Protein AF-A0A3D0Q8I2-F1 (afdb_monomer_lite)

Radius of gyration: 21.03 Å; chains: 1; bounding box: 41×63×50 Å

Sequence (154 aa):
MNSETTTRRERLGLVLRTLLAVALLIVLFQFVDIDEVGAALSRANPGYLLGALALVFANIGLQMAKWRFFVRLVNPGNSNIEIAASLLFGISLGTITPGQLGEFGGRALRHRSLPAGAVIGLTLVDKLQMMCILGIGGATSLVVLYNPRPIFGI

Secondary structure (DSSP, 8-state):
--SHHHHHHHHHHHHHHHHHHHHHHHHHHHH--HHHHHHHHHHS-HHHHHHHHHHHHHHHHHHHHHHHHHHHHH-TT--HHHHHHHHHHHHHHHHHSGGGHHHHHHHHHH--SS-HHHHHHHHHHHHHHHHHHHHHHHHHHHHHHH----SS--

Foldseek 3Di:
DPPPPVVVVVVVVVVVVVVVVVVVVVVVVVVDDPVVVVVCVVPDDVVVVVVVVVVVVVVLVVVLVVQLVLVCVVPVPDDSVLSSQLQVQQVVLLVVDPPSPSNLVSSLVSRPPDHSVSSNVSVVVVVVVVVVCCVVVVVVVVVCVVVVPPPDPD

Structure (mmCIF, N/CA/C/O backbone):
data_AF-A0A3D0Q8I2-F1
#
_entry.id   AF-A0A3D0Q8I2-F1
#
loop_
_atom_site.group_PDB
_atom_site.id
_atom_site.type_symbol
_atom_site.label_atom_id
_atom_site.label_alt_id
_atom_site.label_comp_id
_atom_site.label_asym_id
_atom_site.label_entity_id
_atom_site.label_seq_id
_atom_site.pdbx_PDB_ins_code
_atom_site.Cartn_x
_atom_site.Cartn_y
_atom_site.Cartn_z
_atom_site.occupancy
_atom_site.B_iso_or_equiv
_atom_site.auth_seq_id
_atom_site.auth_comp_id
_atom_site.auth_asym_id
_atom_site.auth_atom_id
_atom_site.pdbx_PDB_model_num
ATOM 1 N N . MET A 1 1 ? 17.964 26.217 21.884 1.00 43.53 1 MET A N 1
ATOM 2 C CA . MET A 1 1 ? 18.886 26.328 20.735 1.00 43.53 1 MET A CA 1
ATOM 3 C C . MET A 1 1 ? 19.240 24.919 20.257 1.00 43.53 1 MET A C 1
ATOM 5 O O . MET A 1 1 ? 20.209 24.380 20.759 1.00 43.53 1 MET A O 1
ATOM 9 N N . ASN A 1 2 ? 18.380 24.269 19.445 1.00 49.94 2 ASN A N 1
ATOM 10 C CA . ASN A 1 2 ? 18.670 22.966 18.788 1.00 49.94 2 ASN A CA 1
ATOM 11 C C . ASN A 1 2 ? 17.601 22.459 17.776 1.00 49.94 2 ASN A C 1
ATOM 13 O O . ASN A 1 2 ? 17.642 21.300 17.379 1.00 49.94 2 ASN A O 1
ATOM 17 N N . SER A 1 3 ? 16.643 23.281 17.328 1.00 54.97 3 SER A N 1
ATOM 18 C CA . SER A 1 3 ? 15.593 22.848 16.381 1.00 54.97 3 SER A CA 1
ATOM 19 C C . SER A 1 3 ? 15.987 22.937 14.894 1.00 54.97 3 SER A C 1
ATOM 21 O O . SER A 1 3 ? 15.292 22.383 14.045 1.00 54.97 3 SER A O 1
ATOM 23 N N . GLU A 1 4 ? 17.092 23.606 14.547 1.00 56.88 4 GLU A N 1
ATOM 24 C CA . GLU A 1 4 ? 17.490 23.826 13.142 1.00 56.88 4 GLU A CA 1
ATOM 25 C C . GLU A 1 4 ? 18.356 22.702 12.543 1.00 56.88 4 GLU A C 1
ATOM 27 O O . GLU A 1 4 ? 18.399 22.524 11.326 1.00 56.88 4 GLU A O 1
ATOM 32 N N . THR A 1 5 ? 19.044 21.903 13.364 1.00 58.41 5 THR A N 1
ATOM 33 C CA . THR A 1 5 ? 19.990 20.885 12.867 1.00 58.41 5 THR A CA 1
ATOM 34 C C . THR A 1 5 ? 19.312 19.575 12.450 1.00 58.41 5 THR A C 1
ATOM 36 O O . THR A 1 5 ? 19.782 18.917 11.517 1.00 58.41 5 THR A O 1
ATOM 39 N N . THR A 1 6 ? 18.190 19.206 13.077 1.00 58.53 6 THR A N 1
ATOM 40 C CA . THR A 1 6 ? 17.418 17.989 12.756 1.00 58.53 6 THR A CA 1
ATOM 41 C C . THR A 1 6 ? 16.710 18.104 11.406 1.00 58.53 6 THR A C 1
ATOM 43 O O . THR A 1 6 ? 16.849 17.230 10.549 1.00 58.53 6 THR A O 1
ATOM 46 N N . THR A 1 7 ? 16.063 19.242 11.149 1.00 67.38 7 THR A N 1
ATOM 47 C CA . THR A 1 7 ? 15.321 19.509 9.906 1.00 67.38 7 THR A CA 1
ATOM 48 C C . THR A 1 7 ? 16.211 19.520 8.658 1.00 67.38 7 THR A C 1
ATOM 50 O O . THR A 1 7 ? 15.781 19.086 7.586 1.00 67.38 7 THR A O 1
ATOM 53 N N . ARG A 1 8 ? 17.475 19.958 8.766 1.00 71.44 8 ARG A N 1
ATOM 54 C CA . ARG A 1 8 ? 18.416 19.982 7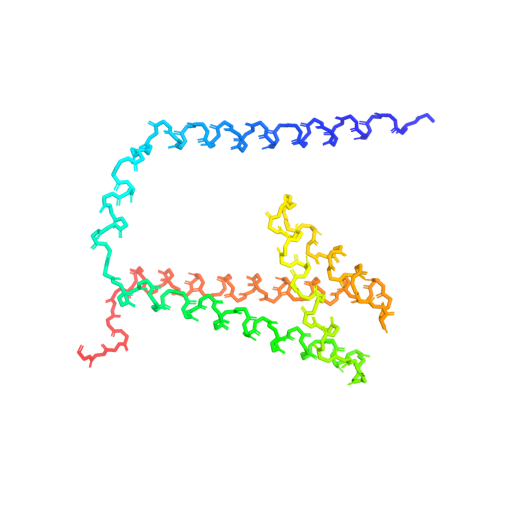.631 1.00 71.44 8 ARG A CA 1
ATOM 55 C C . ARG A 1 8 ? 18.85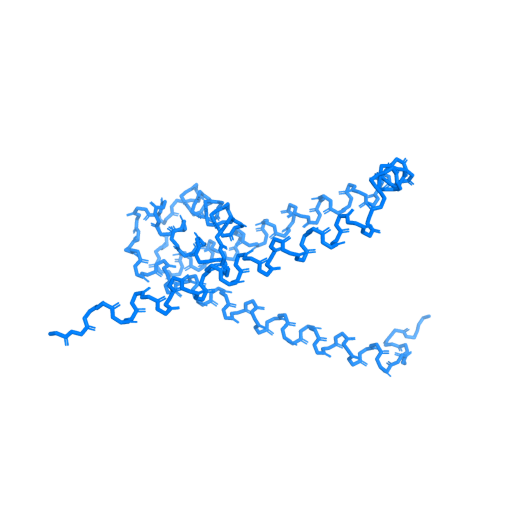9 18.582 7.199 1.00 71.44 8 ARG A C 1
ATOM 57 O O . ARG A 1 8 ? 18.937 18.321 6.000 1.00 71.44 8 ARG A O 1
ATOM 64 N N . ARG A 1 9 ? 19.121 17.675 8.150 1.00 74.88 9 ARG A N 1
ATOM 65 C CA . ARG A 1 9 ? 19.492 16.275 7.854 1.00 74.88 9 ARG A CA 1
ATOM 66 C C . ARG A 1 9 ? 18.335 15.500 7.226 1.00 74.88 9 ARG A C 1
ATOM 68 O O . ARG A 1 9 ? 18.555 14.765 6.266 1.00 74.88 9 ARG A O 1
ATOM 75 N N . GLU A 1 10 ? 17.117 15.702 7.718 1.00 72.62 10 GLU A N 1
ATOM 76 C CA . GLU A 1 10 ? 15.912 15.061 7.176 1.00 72.62 10 GLU A CA 1
ATOM 77 C C . GLU A 1 10 ? 15.607 15.528 5.747 1.00 72.62 10 GLU A C 1
ATOM 79 O O . GLU A 1 10 ? 15.364 14.701 4.865 1.00 72.62 10 GLU A O 1
ATOM 84 N N . ARG A 1 11 ? 15.715 16.839 5.477 1.00 75.25 11 ARG A N 1
ATOM 85 C CA . ARG A 1 11 ? 15.580 17.383 4.115 1.00 75.25 11 ARG A CA 1
ATOM 86 C C . ARG A 1 11 ? 16.662 16.858 3.177 1.00 75.25 11 ARG A C 1
ATOM 88 O O . ARG A 1 11 ? 16.347 16.509 2.045 1.00 75.25 11 ARG A O 1
ATOM 95 N N . LEU A 1 12 ? 17.911 16.761 3.639 1.00 84.00 12 LEU A N 1
ATOM 96 C CA . LEU A 1 12 ? 19.010 16.218 2.839 1.00 84.00 12 LEU A CA 1
ATOM 97 C C . LEU A 1 12 ? 18.764 14.748 2.471 1.00 84.00 12 LEU A C 1
ATOM 99 O O . LEU A 1 12 ? 18.944 14.368 1.318 1.00 84.00 12 LEU A O 1
ATOM 103 N N . GLY A 1 13 ? 18.304 13.936 3.428 1.00 81.06 13 GLY A N 1
ATOM 104 C CA . GLY A 1 13 ? 17.960 12.534 3.188 1.00 81.06 13 GLY A CA 1
ATOM 105 C C . GLY A 1 13 ? 16.801 12.366 2.204 1.00 81.06 13 GLY A C 1
ATOM 106 O O . GLY A 1 13 ? 16.853 11.488 1.344 1.00 81.06 13 GLY A O 1
ATOM 107 N N . LEU A 1 14 ? 15.780 13.224 2.285 1.00 79.44 14 LEU A N 1
ATOM 108 C CA . LEU A 1 14 ? 14.663 13.221 1.340 1.00 79.44 14 LEU A CA 1
ATOM 109 C C . LEU A 1 14 ? 15.110 13.636 -0.067 1.00 79.44 14 LEU A C 1
ATOM 111 O O . LEU A 1 14 ? 14.821 12.920 -1.020 1.00 79.44 14 LEU A O 1
ATOM 115 N N . VAL A 1 15 ? 15.866 14.732 -0.195 1.00 87.69 15 VAL A N 1
ATOM 116 C CA . VAL A 1 15 ? 16.411 15.191 -1.484 1.00 87.69 15 VAL A CA 1
ATOM 117 C C . VAL A 1 15 ? 17.299 14.119 -2.107 1.00 87.69 15 VAL A C 1
ATOM 119 O O . VAL A 1 15 ? 17.135 13.813 -3.282 1.00 87.69 15 VAL A O 1
ATOM 122 N N . LEU A 1 16 ? 18.183 13.494 -1.325 1.00 88.75 16 LEU A N 1
ATOM 123 C CA . LEU A 1 16 ? 19.059 12.433 -1.817 1.00 88.75 16 LEU A CA 1
ATOM 124 C C . LEU A 1 16 ? 18.269 11.212 -2.305 1.00 88.75 16 LEU A C 1
ATOM 126 O O . LEU A 1 16 ? 18.566 10.689 -3.374 1.00 88.75 16 LEU A O 1
ATOM 130 N N . ARG A 1 17 ? 17.247 10.769 -1.560 1.00 84.81 17 ARG A N 1
ATOM 131 C CA . ARG A 1 17 ? 16.375 9.655 -1.976 1.00 84.81 17 ARG A CA 1
ATOM 132 C C . ARG A 1 17 ? 15.598 9.983 -3.247 1.00 84.81 17 ARG A C 1
ATOM 134 O O . ARG A 1 17 ? 15.517 9.135 -4.129 1.00 84.81 17 ARG A O 1
ATOM 141 N N . THR A 1 18 ? 15.062 11.198 -3.353 1.00 85.56 18 THR A N 1
ATOM 142 C CA . THR A 1 18 ? 14.359 11.654 -4.558 1.00 85.56 18 THR A CA 1
ATOM 143 C C . THR A 1 18 ? 15.311 11.729 -5.747 1.00 85.56 18 THR A C 1
ATOM 145 O O . THR A 1 18 ? 14.981 11.219 -6.811 1.00 85.56 18 THR A O 1
ATOM 148 N N . LEU A 1 19 ? 16.513 12.286 -5.570 1.00 91.19 19 LEU A N 1
ATOM 149 C CA . LEU A 1 19 ? 17.539 12.326 -6.614 1.00 91.19 19 LEU A CA 1
ATOM 150 C C . LEU A 1 19 ? 17.952 10.922 -7.052 1.00 91.19 19 LEU A C 1
ATOM 152 O O . LEU A 1 19 ? 18.062 10.682 -8.247 1.00 91.19 19 LEU A O 1
ATOM 156 N N . LEU A 1 20 ? 18.126 9.991 -6.112 1.00 91.19 20 LEU A N 1
ATOM 157 C CA . LEU A 1 20 ? 18.442 8.600 -6.426 1.00 91.19 20 LEU A CA 1
ATOM 158 C C . LEU A 1 20 ? 17.312 7.929 -7.218 1.00 91.19 20 LEU A C 1
ATOM 160 O O . LEU A 1 20 ? 17.583 7.269 -8.214 1.00 91.19 20 LEU A O 1
ATOM 164 N N . ALA A 1 21 ? 16.053 8.118 -6.811 1.00 86.44 21 ALA A N 1
ATOM 165 C CA . ALA A 1 21 ? 14.895 7.583 -7.526 1.00 86.44 21 ALA A CA 1
ATOM 166 C C . ALA A 1 21 ? 14.784 8.159 -8.949 1.00 86.44 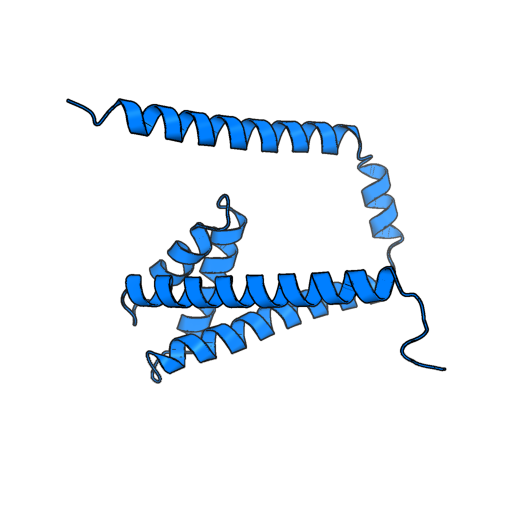21 ALA A C 1
ATOM 168 O O . ALA A 1 21 ? 14.559 7.413 -9.899 1.00 86.44 21 ALA A O 1
ATOM 169 N N . VAL A 1 22 ? 14.994 9.471 -9.107 1.00 91.88 22 VAL A N 1
ATOM 170 C CA . VAL A 1 22 ? 14.991 10.143 -10.415 1.00 91.88 22 VAL A CA 1
ATOM 171 C C . VAL A 1 22 ? 16.162 9.672 -11.276 1.00 91.88 22 VAL A C 1
ATOM 173 O O . VAL A 1 22 ? 15.960 9.360 -12.443 1.00 91.88 22 VAL A O 1
ATOM 176 N N . ALA A 1 23 ? 17.367 9.557 -10.714 1.00 93.12 23 ALA A N 1
ATOM 177 C CA . ALA A 1 23 ? 18.536 9.050 -11.427 1.00 93.12 23 ALA A CA 1
ATOM 178 C C . ALA A 1 23 ? 18.325 7.604 -11.901 1.00 93.12 23 ALA A C 1
ATOM 180 O O . ALA A 1 23 ? 18.609 7.298 -13.055 1.00 93.12 23 ALA A O 1
ATOM 181 N N . LEU A 1 24 ? 17.765 6.737 -11.049 1.00 91.56 24 LEU A N 1
ATOM 182 C CA . LEU A 1 24 ? 17.400 5.368 -11.422 1.00 91.56 24 LEU A CA 1
ATOM 183 C C . LEU A 1 24 ? 16.358 5.334 -12.542 1.00 91.56 24 LEU A C 1
ATOM 185 O O . LEU A 1 24 ? 16.506 4.539 -13.463 1.00 91.56 24 LEU A O 1
ATOM 189 N N . LEU A 1 25 ? 15.337 6.198 -12.498 1.00 89.50 25 LEU A N 1
ATOM 190 C CA . LEU A 1 25 ? 14.359 6.308 -13.583 1.00 89.50 25 LEU A CA 1
ATOM 191 C C . LEU A 1 25 ? 15.010 6.769 -14.890 1.00 89.50 25 LEU A C 1
ATOM 193 O O . LEU A 1 25 ? 14.728 6.187 -15.929 1.00 89.50 25 LEU A O 1
ATOM 197 N N . ILE A 1 26 ? 15.898 7.767 -14.851 1.00 92.62 26 ILE A N 1
ATOM 198 C CA . ILE A 1 26 ? 16.619 8.236 -16.045 1.00 92.62 26 ILE A CA 1
ATOM 199 C C . ILE A 1 26 ? 17.440 7.097 -16.651 1.00 92.62 26 ILE A C 1
ATOM 201 O O . ILE A 1 26 ? 17.350 6.864 -17.852 1.00 92.62 26 ILE A O 1
ATOM 205 N N . VAL A 1 27 ? 18.193 6.363 -15.827 1.00 93.69 27 VAL A N 1
ATOM 206 C CA . VAL A 1 27 ? 18.952 5.193 -16.286 1.00 93.69 27 VAL A CA 1
ATOM 207 C C . VAL A 1 27 ? 18.006 4.146 -16.874 1.00 93.69 27 VAL A C 1
ATOM 209 O O . VAL A 1 27 ? 18.242 3.681 -17.980 1.00 93.69 27 VAL A O 1
ATOM 212 N N . LEU A 1 28 ? 16.899 3.822 -16.201 1.00 90.56 28 LEU A N 1
ATOM 213 C CA . LEU A 1 28 ? 15.905 2.871 -16.707 1.00 90.56 28 LEU A CA 1
ATOM 214 C C . LEU A 1 28 ? 15.385 3.278 -18.096 1.00 90.56 28 LEU A C 1
ATOM 216 O O . LEU A 1 28 ? 15.374 2.454 -19.002 1.00 90.56 28 LEU A O 1
ATOM 220 N N . PHE A 1 29 ? 15.007 4.544 -18.284 1.00 88.56 29 PHE A N 1
ATOM 221 C CA . PHE A 1 29 ? 14.516 5.044 -19.571 1.00 88.56 29 PHE A CA 1
ATOM 222 C C . PHE A 1 29 ? 15.584 5.059 -20.669 1.00 88.56 29 PHE A C 1
ATOM 224 O O . PHE A 1 29 ? 15.232 4.992 -21.839 1.00 88.56 29 PHE A O 1
ATOM 231 N N . GLN A 1 30 ? 16.871 5.121 -20.322 1.00 90.00 30 GLN A N 1
ATOM 232 C CA . GLN A 1 30 ? 17.956 4.977 -21.298 1.00 90.00 30 GLN A CA 1
ATOM 233 C C . GLN A 1 30 ? 18.170 3.525 -21.743 1.00 90.00 30 GLN A C 1
ATOM 235 O O . GLN A 1 30 ? 18.707 3.302 -22.822 1.00 90.00 30 GLN A O 1
ATOM 240 N N . PHE A 1 31 ? 17.772 2.550 -20.922 1.00 88.31 31 PHE A N 1
ATOM 241 C CA . PHE A 1 31 ? 17.887 1.120 -21.227 1.00 88.31 31 PHE A CA 1
ATOM 242 C C . PHE A 1 31 ? 16.623 0.519 -21.854 1.00 88.31 31 PHE A C 1
ATOM 244 O O . PHE A 1 31 ? 16.682 -0.591 -22.373 1.00 88.31 31 PHE A O 1
ATOM 251 N N . VAL A 1 32 ? 15.482 1.206 -21.771 1.00 87.06 32 VAL A N 1
ATOM 252 C CA . VAL A 1 32 ? 14.190 0.705 -22.250 1.00 87.06 32 VAL A CA 1
ATOM 253 C C . VAL A 1 32 ? 13.840 1.352 -23.586 1.00 87.06 32 VAL A C 1
ATOM 255 O O . VAL A 1 32 ? 13.535 2.542 -23.638 1.00 87.06 32 VAL A O 1
ATOM 258 N N . ASP A 1 33 ? 13.790 0.546 -24.646 1.00 87.69 33 ASP A N 1
ATOM 259 C CA . ASP A 1 33 ? 13.223 0.959 -25.928 1.00 87.69 33 ASP A CA 1
ATOM 260 C C . ASP A 1 33 ? 11.691 1.005 -25.838 1.00 87.69 33 ASP A C 1
ATOM 262 O O . ASP A 1 33 ? 11.006 -0.015 -25.726 1.00 87.69 33 ASP A O 1
ATOM 266 N N . ILE A 1 34 ? 11.128 2.215 -25.884 1.00 85.56 34 ILE A N 1
ATOM 267 C CA . ILE A 1 34 ? 9.675 2.436 -25.781 1.00 85.56 34 ILE A CA 1
ATOM 268 C C . ILE A 1 34 ? 8.919 1.732 -26.917 1.00 85.56 34 ILE A C 1
ATOM 270 O O . ILE A 1 34 ? 7.827 1.200 -26.694 1.00 85.56 34 ILE A O 1
ATOM 274 N N . ASP A 1 35 ? 9.513 1.671 -28.109 1.00 88.81 35 ASP A N 1
ATOM 275 C CA . ASP A 1 35 ? 8.952 0.950 -29.252 1.00 88.81 35 ASP A CA 1
ATOM 276 C C . ASP A 1 35 ? 8.867 -0.559 -28.992 1.00 88.81 35 ASP A C 1
ATOM 278 O O . ASP A 1 35 ? 7.871 -1.199 -29.340 1.00 88.81 35 ASP A O 1
ATOM 282 N N . GLU A 1 36 ? 9.863 -1.129 -28.310 1.00 88.19 36 GLU A N 1
ATOM 283 C CA . GLU A 1 36 ? 9.859 -2.540 -27.929 1.00 88.19 36 GLU A CA 1
ATOM 284 C C . GLU A 1 36 ? 8.775 -2.830 -26.884 1.00 88.19 36 GLU A C 1
ATOM 286 O O . GLU A 1 36 ? 8.070 -3.835 -26.991 1.00 88.19 36 GLU A O 1
ATOM 291 N N . VAL A 1 37 ? 8.548 -1.918 -25.932 1.00 87.00 37 VAL A N 1
ATOM 292 C CA . VAL A 1 37 ? 7.450 -2.034 -24.954 1.00 87.00 37 VAL A CA 1
ATOM 293 C C . VAL A 1 37 ? 6.084 -2.010 -25.650 1.00 87.00 37 VAL A C 1
ATOM 295 O O . VAL A 1 37 ? 5.216 -2.835 -25.344 1.00 87.00 37 VAL A O 1
ATOM 298 N N . GLY A 1 38 ? 5.884 -1.107 -26.616 1.00 89.56 38 GLY A N 1
ATOM 299 C CA . GLY A 1 38 ? 4.652 -1.047 -27.411 1.00 89.56 38 GLY A CA 1
ATOM 300 C C . GLY A 1 38 ? 4.440 -2.302 -28.266 1.00 89.56 38 GLY A C 1
ATOM 301 O O . GLY A 1 38 ? 3.339 -2.868 -28.310 1.00 89.56 38 GLY A O 1
ATOM 302 N N . ALA A 1 39 ? 5.506 -2.799 -28.897 1.00 90.50 39 ALA A N 1
ATOM 303 C CA . ALA A 1 39 ? 5.485 -4.045 -29.658 1.00 90.50 39 ALA A CA 1
ATOM 304 C C . ALA A 1 39 ? 5.196 -5.263 -28.761 1.00 90.50 39 ALA A C 1
ATOM 306 O O . ALA A 1 39 ? 4.412 -6.135 -29.137 1.00 90.50 39 ALA A O 1
ATOM 307 N N . ALA A 1 40 ? 5.762 -5.315 -27.556 1.00 89.44 40 ALA A N 1
ATOM 308 C CA . ALA A 1 40 ? 5.491 -6.370 -26.587 1.00 89.44 40 ALA A CA 1
ATOM 309 C C . ALA A 1 40 ? 4.028 -6.351 -26.120 1.00 89.44 40 ALA A C 1
ATOM 311 O O . ALA A 1 40 ? 3.403 -7.408 -26.037 1.00 89.44 40 ALA A O 1
ATOM 312 N N . LEU A 1 41 ? 3.453 -5.166 -25.884 1.00 87.94 41 LEU A N 1
ATOM 313 C CA . LEU A 1 41 ? 2.054 -5.037 -25.472 1.00 87.94 41 LEU A CA 1
ATOM 314 C C . LEU A 1 41 ? 1.082 -5.446 -26.588 1.00 87.94 41 LEU A C 1
ATOM 316 O O . LEU A 1 41 ? 0.090 -6.116 -26.318 1.00 87.94 41 LEU A O 1
ATOM 320 N N . SER A 1 42 ? 1.383 -5.099 -27.842 1.00 90.12 42 SER A N 1
ATOM 321 C CA . SER A 1 42 ? 0.563 -5.505 -28.997 1.00 90.12 42 SER A CA 1
ATOM 322 C C . SER A 1 42 ? 0.653 -7.002 -29.316 1.00 90.12 42 SER A C 1
ATOM 324 O O . SER A 1 42 ? -0.302 -7.575 -29.838 1.00 90.12 42 SER A O 1
ATOM 326 N N . ARG A 1 43 ? 1.770 -7.655 -28.971 1.00 93.25 43 ARG A N 1
ATOM 327 C CA . ARG A 1 43 ? 1.949 -9.114 -29.088 1.00 93.25 43 ARG A CA 1
ATOM 328 C C . ARG A 1 43 ? 1.474 -9.883 -27.854 1.00 93.25 43 ARG A C 1
ATOM 330 O O . ARG A 1 43 ? 1.435 -11.114 -27.888 1.00 93.25 43 ARG A O 1
ATOM 337 N N . ALA A 1 44 ? 1.143 -9.191 -26.765 1.00 90.88 44 ALA A N 1
ATOM 338 C CA . ALA A 1 44 ? 0.715 -9.828 -25.532 1.00 90.88 44 ALA A CA 1
ATOM 339 C C . ALA A 1 44 ? -0.604 -10.577 -25.747 1.00 90.88 44 ALA A C 1
ATOM 341 O O . ALA A 1 44 ? -1.541 -10.084 -26.375 1.00 90.88 44 ALA A O 1
ATOM 342 N N . ASN A 1 45 ? -0.698 -11.781 -25.186 1.00 93.81 45 ASN A N 1
ATOM 343 C CA . ASN A 1 45 ? -1.934 -12.543 -25.249 1.00 93.81 45 ASN A CA 1
ATOM 344 C C . ASN A 1 45 ? -3.009 -11.849 -24.384 1.00 93.81 45 ASN A C 1
ATOM 346 O O . ASN A 1 45 ? -2.800 -11.677 -23.175 1.00 93.81 45 ASN A O 1
ATOM 350 N N . PRO A 1 46 ? -4.177 -11.499 -24.952 1.00 92.69 46 PRO A N 1
ATOM 351 C CA . PRO A 1 46 ? -5.223 -10.785 -24.224 1.00 92.69 46 PRO A CA 1
ATOM 352 C C . PRO A 1 46 ? -5.788 -11.592 -23.048 1.00 92.69 46 PRO A C 1
ATOM 354 O O . PRO A 1 46 ? -6.219 -11.003 -22.060 1.00 92.69 46 PRO A O 1
ATOM 357 N N . GLY A 1 47 ? -5.741 -12.926 -23.103 1.00 95.50 47 GLY A N 1
ATOM 358 C CA . GLY A 1 47 ? -6.157 -13.802 -22.008 1.00 95.50 47 GLY A CA 1
ATOM 359 C C . GLY A 1 47 ? -5.279 -13.653 -20.766 1.00 95.50 47 GLY A C 1
ATOM 360 O O . GLY A 1 47 ? -5.804 -13.530 -19.660 1.00 95.50 47 GLY A O 1
ATOM 361 N N . TYR A 1 48 ? -3.953 -13.580 -20.930 1.00 94.00 48 TYR A N 1
ATOM 362 C CA . TYR A 1 48 ? -3.052 -13.318 -19.801 1.00 94.00 48 TYR A CA 1
ATOM 363 C C . TYR A 1 48 ? -3.222 -11.899 -19.254 1.00 94.00 48 TYR A C 1
ATOM 365 O O . TYR A 1 48 ? -3.182 -11.714 -18.039 1.00 94.00 48 TYR A O 1
ATOM 373 N N . LEU A 1 49 ? -3.470 -10.912 -20.119 1.00 93.31 49 LEU A N 1
ATOM 374 C CA . LEU A 1 49 ? -3.707 -9.532 -19.693 1.00 93.31 49 LEU A CA 1
ATOM 375 C C . LEU A 1 49 ? -5.007 -9.405 -18.882 1.00 93.31 49 LEU A C 1
ATOM 377 O O . LEU A 1 49 ? -5.022 -8.785 -17.819 1.00 93.31 49 LEU A O 1
ATOM 381 N N . LEU A 1 50 ? -6.081 -10.048 -19.346 1.00 95.44 50 LEU A N 1
ATOM 382 C CA . LEU A 1 50 ? -7.357 -10.101 -18.637 1.00 95.44 50 LEU A CA 1
ATOM 383 C C . LEU A 1 50 ? -7.231 -10.869 -17.315 1.00 95.44 50 LEU A C 1
ATOM 385 O O . LEU A 1 50 ? -7.766 -10.428 -16.300 1.00 95.44 50 LEU A O 1
ATOM 389 N N . GLY A 1 51 ? -6.479 -11.973 -17.307 1.00 96.56 51 GLY A N 1
ATOM 390 C CA . GLY A 1 51 ? -6.153 -12.718 -16.093 1.00 96.56 51 GLY A CA 1
ATOM 391 C C . GLY A 1 51 ? -5.405 -11.855 -15.076 1.00 96.56 51 GLY A C 1
ATOM 392 O O . GLY A 1 51 ? -5.825 -11.761 -13.926 1.00 96.56 51 GLY A O 1
ATOM 393 N N . ALA A 1 52 ? -4.354 -11.151 -15.501 1.00 94.25 52 ALA A N 1
ATOM 394 C CA . ALA A 1 52 ? -3.611 -10.230 -14.643 1.00 94.25 52 ALA A CA 1
ATOM 395 C C . ALA A 1 52 ? -4.513 -9.120 -14.081 1.00 94.25 52 ALA A C 1
ATOM 397 O O . ALA A 1 52 ? -4.481 -8.845 -12.881 1.00 94.25 52 ALA A O 1
ATOM 398 N N . LEU A 1 53 ? -5.371 -8.530 -14.918 1.00 95.19 53 LEU A N 1
ATOM 399 C CA . LEU A 1 53 ? -6.328 -7.512 -14.489 1.00 95.19 53 LEU A CA 1
ATOM 400 C C . LEU A 1 53 ? -7.327 -8.068 -13.460 1.00 95.19 53 LEU A C 1
ATOM 402 O O . LEU A 1 53 ? -7.576 -7.435 -12.432 1.00 95.19 53 LEU A O 1
ATOM 406 N N . ALA A 1 54 ? -7.853 -9.272 -13.688 1.00 96.50 54 ALA A N 1
ATOM 407 C CA . ALA A 1 54 ? -8.725 -9.953 -12.736 1.00 96.50 54 ALA A CA 1
ATOM 408 C C . ALA A 1 54 ? -8.009 -10.219 -11.402 1.00 96.50 54 ALA A C 1
ATOM 410 O O . ALA A 1 54 ? -8.595 -9.991 -10.342 1.00 96.50 54 ALA A O 1
ATOM 411 N N . LEU A 1 55 ? -6.733 -10.620 -11.433 1.00 95.69 55 LEU A N 1
ATOM 412 C CA . LEU A 1 55 ? -5.919 -10.782 -10.226 1.00 95.69 55 LEU A CA 1
ATOM 413 C C . LEU A 1 55 ? -5.725 -9.462 -9.468 1.00 95.69 55 LEU A C 1
ATOM 415 O O . LEU A 1 55 ? -5.751 -9.473 -8.238 1.00 95.69 55 LEU A O 1
ATOM 419 N N . VAL A 1 56 ? -5.575 -8.326 -10.157 1.00 94.94 56 VAL A N 1
ATOM 420 C CA . VAL A 1 56 ? -5.496 -7.007 -9.502 1.00 94.94 56 VAL A CA 1
ATOM 421 C C . VAL A 1 56 ? -6.785 -6.713 -8.735 1.00 94.94 56 VAL A C 1
ATOM 423 O O . VAL A 1 56 ? -6.730 -6.367 -7.552 1.00 94.94 56 VAL A O 1
ATOM 426 N N . PHE A 1 57 ? -7.948 -6.908 -9.360 1.00 95.19 57 PHE A N 1
ATOM 427 C CA . PHE A 1 57 ? -9.233 -6.714 -8.683 1.00 95.19 57 PHE A CA 1
ATOM 428 C C . PHE A 1 57 ? -9.448 -7.707 -7.539 1.00 95.19 57 PHE A C 1
ATOM 430 O O . PHE A 1 57 ? -9.908 -7.309 -6.468 1.00 95.19 57 PHE A O 1
ATOM 437 N N . ALA A 1 58 ? -9.067 -8.973 -7.720 1.00 96.62 58 ALA A N 1
ATOM 438 C CA . ALA A 1 58 ? -9.127 -9.983 -6.668 1.00 96.62 58 ALA A CA 1
ATOM 439 C C . ALA A 1 58 ? -8.234 -9.607 -5.474 1.00 96.62 58 ALA A C 1
ATOM 441 O O . ALA A 1 58 ? -8.664 -9.704 -4.324 1.00 96.62 58 ALA A O 1
ATOM 442 N N . ASN A 1 59 ? -7.025 -9.105 -5.734 1.00 94.69 59 ASN A N 1
ATOM 443 C CA . ASN A 1 59 ? -6.102 -8.635 -4.706 1.00 94.69 59 ASN A CA 1
ATOM 444 C C . ASN A 1 59 ? -6.681 -7.446 -3.921 1.00 94.69 59 ASN A C 1
ATOM 446 O O . ASN A 1 59 ? -6.680 -7.460 -2.689 1.00 94.69 59 ASN A O 1
ATOM 450 N N . ILE A 1 60 ? -7.234 -6.443 -4.611 1.00 94.81 60 ILE A N 1
ATOM 451 C CA . ILE A 1 60 ? -7.896 -5.303 -3.955 1.00 94.81 60 ILE A CA 1
ATOM 452 C C . ILE A 1 60 ? -9.112 -5.781 -3.148 1.00 94.81 60 ILE A C 1
ATOM 454 O O . ILE A 1 60 ? -9.301 -5.356 -2.009 1.00 94.81 60 ILE A O 1
ATOM 458 N N . GLY A 1 61 ? -9.903 -6.711 -3.688 1.00 95.56 61 GLY A N 1
ATOM 459 C CA . GLY A 1 61 ? -11.039 -7.317 -2.993 1.00 95.56 61 GLY A CA 1
ATOM 460 C C . GLY A 1 61 ? -10.635 -8.055 -1.713 1.00 95.56 61 GLY A C 1
ATOM 461 O O . GLY A 1 61 ? -11.287 -7.908 -0.678 1.00 95.56 61 GLY A O 1
ATOM 462 N N . LEU A 1 62 ? -9.520 -8.788 -1.737 1.00 94.69 62 LEU A N 1
ATOM 463 C CA . LEU A 1 62 ? -8.994 -9.481 -0.561 1.00 94.69 62 LEU A CA 1
ATOM 464 C C . LEU A 1 62 ? -8.479 -8.495 0.495 1.00 94.69 62 LEU A C 1
ATOM 466 O O . LEU A 1 62 ? -8.777 -8.646 1.684 1.00 94.69 62 LEU A O 1
ATOM 470 N N . GLN A 1 63 ? -7.767 -7.447 0.069 1.00 94.25 63 GLN A N 1
ATOM 471 C CA . GLN A 1 63 ? -7.369 -6.348 0.953 1.00 94.25 63 GLN A CA 1
ATOM 472 C C . GLN A 1 63 ? -8.592 -5.673 1.577 1.00 94.25 63 GLN A C 1
ATOM 474 O O . GLN A 1 63 ? -8.580 -5.358 2.768 1.00 94.25 63 GLN A O 1
ATOM 479 N N . MET A 1 64 ? -9.677 -5.533 0.813 1.00 95.62 64 MET A N 1
ATOM 480 C CA . MET A 1 64 ? -10.931 -4.976 1.296 1.00 95.62 64 MET A CA 1
ATOM 481 C C . MET A 1 64 ? -11.597 -5.835 2.365 1.00 95.62 64 MET A C 1
ATOM 483 O O . MET A 1 64 ? -11.982 -5.324 3.420 1.00 95.62 64 MET A O 1
ATOM 487 N N . ALA A 1 65 ? -11.710 -7.137 2.116 1.00 95.38 65 ALA A N 1
ATOM 488 C CA . ALA A 1 65 ? -12.277 -8.083 3.070 1.00 95.38 65 ALA A CA 1
ATOM 489 C C . ALA A 1 65 ? -11.477 -8.099 4.381 1.00 95.38 65 ALA A C 1
ATOM 491 O O . ALA A 1 65 ? -12.056 -7.998 5.466 1.00 95.38 65 ALA A O 1
ATOM 492 N N . LYS A 1 66 ? -10.145 -8.139 4.278 1.00 94.94 66 LYS A N 1
ATOM 493 C CA . LYS A 1 66 ? -9.238 -8.104 5.428 1.00 94.94 66 LYS A CA 1
ATOM 494 C C . LYS A 1 66 ? -9.354 -6.797 6.213 1.00 94.94 66 LYS A C 1
ATOM 496 O O . LYS A 1 66 ? -9.521 -6.819 7.430 1.00 94.94 66 LYS A O 1
ATOM 501 N N . TRP A 1 67 ? -9.314 -5.656 5.529 1.00 95.19 67 TRP A N 1
ATOM 502 C CA . TRP A 1 67 ? -9.425 -4.357 6.188 1.00 95.19 67 TRP A CA 1
ATOM 503 C C . TRP A 1 67 ? -10.773 -4.190 6.892 1.00 95.19 67 TRP A C 1
ATOM 505 O O . TRP A 1 67 ? -10.835 -3.740 8.035 1.00 95.19 67 TRP A O 1
ATOM 515 N N . ARG A 1 68 ? -11.857 -4.645 6.256 1.00 94.88 68 ARG A N 1
ATOM 516 C CA . ARG A 1 68 ? -13.188 -4.689 6.867 1.00 94.88 68 ARG A CA 1
ATOM 517 C C . ARG A 1 68 ? -13.220 -5.546 8.128 1.00 94.88 68 ARG A C 1
ATOM 519 O O . ARG A 1 68 ? -13.853 -5.135 9.097 1.00 94.88 68 ARG A O 1
ATOM 526 N N . PHE A 1 69 ? -12.569 -6.708 8.120 1.00 94.44 69 PHE A N 1
ATOM 527 C CA . PHE A 1 69 ? -12.460 -7.563 9.302 1.00 94.44 69 PHE A CA 1
ATOM 528 C C . PHE A 1 69 ? -11.776 -6.825 10.457 1.00 94.44 69 PHE A C 1
ATOM 530 O O . PHE A 1 69 ? -12.341 -6.743 11.547 1.00 94.44 69 PHE A O 1
ATOM 537 N N . PHE A 1 70 ? -10.627 -6.198 10.202 1.00 93.75 70 PHE A N 1
ATOM 538 C CA . PHE A 1 70 ? -9.917 -5.439 11.227 1.00 93.75 70 PHE A CA 1
ATOM 539 C C . PHE A 1 70 ? -10.730 -4.265 11.771 1.00 93.75 70 PHE A C 1
ATOM 541 O O . PHE A 1 70 ? -10.821 -4.095 12.986 1.00 93.75 70 PHE A O 1
ATOM 548 N N . VAL A 1 71 ? -11.340 -3.457 10.899 1.00 93.06 71 VAL A N 1
ATOM 549 C CA . VAL A 1 71 ? -12.112 -2.287 11.346 1.00 93.06 71 VAL A CA 1
ATOM 550 C C . VAL A 1 71 ? -13.305 -2.725 12.188 1.00 93.06 71 VAL A C 1
ATOM 552 O O . VAL A 1 71 ? -13.569 -2.131 13.231 1.00 93.06 71 VAL A O 1
ATOM 555 N N . ARG A 1 72 ? -13.998 -3.793 11.780 1.00 93.31 72 ARG A N 1
ATOM 556 C CA . ARG A 1 72 ? -15.153 -4.321 12.517 1.00 93.31 72 ARG A CA 1
ATOM 557 C C . ARG A 1 72 ? -14.789 -4.967 13.846 1.00 93.31 72 ARG A C 1
ATOM 559 O O . ARG A 1 72 ? -15.641 -4.999 14.724 1.00 93.31 72 ARG A O 1
ATOM 566 N N . LEU A 1 73 ? -13.555 -5.442 14.009 1.00 92.69 73 LEU A N 1
ATOM 567 C CA . LEU A 1 73 ? -13.070 -5.947 15.293 1.00 92.69 73 LEU A CA 1
ATOM 568 C C . LEU A 1 73 ? -13.011 -4.834 16.352 1.00 92.69 73 LEU A C 1
ATOM 570 O O . LEU A 1 73 ? -13.270 -5.087 17.522 1.00 92.69 73 LEU A O 1
ATOM 574 N N . VAL A 1 74 ? -12.706 -3.602 15.931 1.00 91.44 74 VAL A N 1
ATOM 575 C CA . VAL A 1 74 ? -12.628 -2.429 16.817 1.00 91.44 74 VAL A CA 1
ATOM 576 C C . VAL A 1 74 ? -13.960 -1.674 16.884 1.00 91.44 74 VAL A C 1
ATOM 578 O O . VAL A 1 74 ? -14.334 -1.172 17.939 1.00 91.44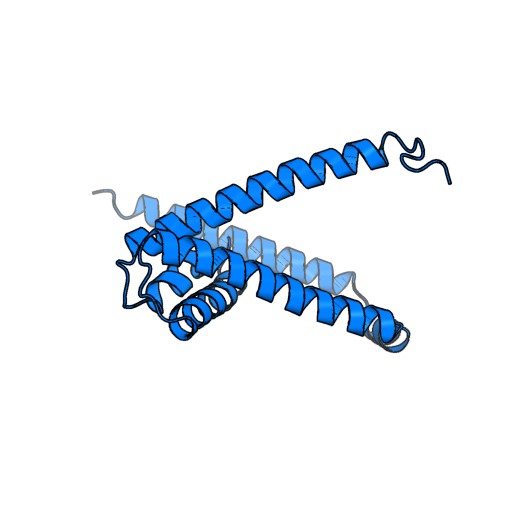 74 VAL A O 1
ATOM 581 N N . ASN A 1 75 ? -14.691 -1.586 15.771 1.00 90.25 75 ASN A N 1
ATOM 582 C CA . ASN A 1 75 ? -16.001 -0.940 15.696 1.00 90.25 75 ASN A CA 1
ATOM 583 C C . ASN A 1 75 ? -16.943 -1.719 14.753 1.00 90.25 75 ASN A C 1
ATOM 585 O O . ASN A 1 75 ? -16.946 -1.484 13.538 1.00 90.25 75 ASN A O 1
ATOM 589 N N . PRO A 1 76 ? -17.772 -2.629 15.298 1.00 87.75 76 PRO A N 1
ATOM 590 C CA . PRO A 1 76 ? -18.668 -3.480 14.512 1.00 87.75 76 PRO A CA 1
ATOM 591 C C . PRO A 1 76 ? -19.711 -2.724 13.676 1.00 87.75 76 PRO A C 1
ATOM 593 O O . PRO A 1 76 ? -20.146 -3.236 12.643 1.00 87.75 76 PRO A O 1
ATOM 596 N N . GLY A 1 77 ? -20.107 -1.517 14.101 1.00 87.25 77 GLY A N 1
ATOM 597 C CA . GLY A 1 77 ? -21.163 -0.714 13.470 1.00 87.25 77 GLY A CA 1
ATOM 598 C C . GLY A 1 77 ? -20.719 0.087 12.243 1.00 87.25 77 GLY A C 1
ATOM 599 O O . GLY A 1 77 ? -21.508 0.844 11.683 1.00 87.25 77 GLY A O 1
ATOM 600 N N . ASN A 1 78 ? -19.460 -0.042 11.828 1.00 88.56 78 ASN A N 1
ATOM 601 C CA . ASN A 1 78 ? -18.880 0.803 10.793 1.00 88.56 78 ASN A CA 1
ATOM 602 C C . ASN A 1 78 ? -19.415 0.472 9.382 1.00 88.56 78 ASN A C 1
ATOM 604 O O . ASN A 1 78 ? -19.593 -0.697 9.011 1.00 88.56 78 ASN A O 1
ATOM 608 N N . SER A 1 79 ? -19.661 1.509 8.578 1.00 91.94 79 SER A N 1
ATOM 609 C CA . SER A 1 79 ? -20.258 1.375 7.247 1.00 91.94 79 SER A CA 1
ATOM 610 C C . SER A 1 79 ? -19.274 0.780 6.241 1.00 91.94 79 SER A C 1
ATOM 612 O O . SER A 1 79 ? -18.137 1.227 6.118 1.00 91.94 79 SER A O 1
ATOM 614 N N . ASN A 1 80 ? -19.728 -0.180 5.429 1.00 91.19 80 ASN A N 1
ATOM 615 C CA . ASN A 1 80 ? -18.891 -0.792 4.389 1.00 91.19 80 ASN A CA 1
ATOM 616 C C . ASN A 1 80 ? -18.351 0.236 3.384 1.00 91.19 80 ASN A C 1
ATOM 618 O O . ASN A 1 80 ? -17.229 0.085 2.908 1.00 91.19 80 ASN A O 1
ATOM 622 N N . ILE A 1 81 ? -19.131 1.280 3.086 1.00 92.19 81 ILE A N 1
ATOM 623 C CA . ILE A 1 81 ? -18.724 2.356 2.174 1.00 92.19 81 ILE A CA 1
ATOM 624 C C . ILE A 1 81 ? -17.578 3.157 2.789 1.00 92.19 81 ILE A C 1
ATOM 626 O O . ILE A 1 81 ? -16.628 3.507 2.097 1.00 92.19 81 ILE A O 1
ATOM 630 N N . GLU A 1 82 ? -17.639 3.427 4.093 1.00 91.56 82 GLU A N 1
ATOM 631 C CA . GLU A 1 82 ? -16.601 4.184 4.785 1.00 91.56 82 GLU A CA 1
ATOM 632 C C . GLU A 1 82 ? -15.299 3.387 4.884 1.00 91.56 82 GLU A C 1
ATOM 634 O O . GLU A 1 82 ? -14.230 3.928 4.609 1.00 91.56 82 GLU A O 1
ATOM 639 N N . ILE A 1 83 ? -15.394 2.092 5.196 1.00 93.00 83 ILE A N 1
ATOM 640 C CA . ILE A 1 83 ? -14.252 1.170 5.203 1.00 93.00 83 ILE A CA 1
ATOM 641 C C . ILE A 1 83 ? -13.609 1.120 3.805 1.00 93.00 83 ILE A C 1
ATOM 643 O O . ILE A 1 83 ? -12.387 1.230 3.687 1.00 93.00 83 ILE A O 1
ATOM 647 N N . ALA A 1 84 ? -14.416 0.998 2.745 1.00 93.81 84 ALA A N 1
ATOM 648 C CA . ALA A 1 84 ? -13.923 0.957 1.369 1.00 93.81 84 ALA A CA 1
ATOM 649 C C . ALA A 1 84 ? -13.285 2.268 0.920 1.00 93.81 84 ALA A C 1
ATOM 651 O O . ALA A 1 84 ? -12.182 2.265 0.374 1.00 93.81 84 ALA A O 1
ATOM 652 N N . ALA A 1 85 ? -13.933 3.394 1.210 1.00 93.12 85 ALA A N 1
ATOM 653 C CA . ALA A 1 85 ? -13.385 4.707 0.917 1.00 93.12 85 ALA A CA 1
ATOM 654 C C . ALA A 1 85 ? -12.054 4.933 1.649 1.00 93.12 85 ALA A C 1
ATOM 656 O O . ALA A 1 85 ? -11.133 5.484 1.049 1.00 93.12 85 ALA A O 1
ATOM 657 N N . SER A 1 86 ? -11.930 4.487 2.906 1.00 93.75 86 SER A N 1
ATOM 658 C CA . SER A 1 86 ? -10.680 4.603 3.667 1.00 93.75 86 SER A CA 1
ATOM 659 C C . SER A 1 86 ? -9.557 3.770 3.055 1.00 93.75 86 SER A C 1
ATOM 661 O O . SER A 1 86 ? -8.459 4.295 2.867 1.00 93.75 86 SER A O 1
ATOM 663 N N . LEU A 1 87 ? -9.834 2.523 2.657 1.00 93.75 87 LEU A N 1
ATOM 664 C CA . LEU A 1 87 ? -8.842 1.676 1.995 1.00 93.75 87 LEU A CA 1
ATOM 665 C C . LEU A 1 87 ? -8.368 2.295 0.678 1.00 93.75 87 LEU A C 1
ATOM 667 O O . LEU A 1 87 ? -7.165 2.424 0.469 1.00 93.75 87 LEU A O 1
ATOM 671 N N . LEU A 1 88 ? -9.299 2.692 -0.194 1.00 94.12 88 LEU A N 1
ATOM 672 C CA . LEU A 1 88 ? -8.969 3.222 -1.518 1.00 94.12 88 LEU A CA 1
ATOM 673 C C . LEU A 1 88 ? -8.191 4.539 -1.425 1.00 94.12 88 LEU A C 1
ATOM 675 O O . LEU A 1 88 ? -7.197 4.703 -2.126 1.00 94.12 88 LEU A O 1
ATOM 679 N N . PHE A 1 89 ? -8.569 5.446 -0.516 1.00 92.88 89 PHE A N 1
ATOM 680 C CA . PHE A 1 89 ? -7.771 6.649 -0.248 1.00 92.88 89 PHE A CA 1
ATOM 681 C C . PHE A 1 89 ? -6.376 6.310 0.278 1.00 92.88 89 PHE A C 1
ATOM 683 O O . PHE A 1 89 ? -5.398 6.944 -0.121 1.00 92.88 89 PHE A O 1
ATOM 690 N N . GLY A 1 90 ? -6.286 5.301 1.146 1.00 92.25 90 GLY A N 1
ATOM 691 C CA . GLY A 1 90 ? -5.022 4.760 1.626 1.00 92.25 90 GLY A CA 1
ATOM 692 C C . GLY A 1 90 ? -4.124 4.271 0.495 1.00 92.25 90 GLY A C 1
ATOM 693 O O . GLY A 1 90 ? -2.971 4.678 0.428 1.00 92.25 90 GLY A O 1
ATOM 694 N N . ILE A 1 91 ? -4.647 3.449 -0.416 1.00 92.81 91 ILE A N 1
ATOM 695 C CA . ILE A 1 91 ? -3.895 2.929 -1.569 1.00 92.81 91 ILE A CA 1
ATOM 696 C C . ILE A 1 91 ? -3.440 4.080 -2.475 1.00 92.81 91 ILE A C 1
ATOM 698 O O . ILE A 1 91 ? -2.269 4.139 -2.852 1.00 92.81 91 ILE A O 1
ATOM 702 N N . SER A 1 92 ? -4.325 5.032 -2.781 1.00 92.38 92 SER A N 1
ATOM 703 C CA . SER A 1 92 ? -3.998 6.169 -3.648 1.00 92.38 92 SER A CA 1
ATOM 704 C C . SER A 1 92 ? -2.878 7.033 -3.066 1.00 92.38 92 SER A C 1
ATOM 706 O O . SER A 1 92 ? -1.877 7.288 -3.735 1.00 92.38 92 SER A O 1
ATOM 708 N N . LEU A 1 93 ? -2.994 7.446 -1.799 1.00 91.38 93 LEU A N 1
ATOM 709 C CA . LEU A 1 93 ? -1.953 8.248 -1.151 1.00 91.38 93 LEU A CA 1
ATOM 710 C C . LEU A 1 93 ? -0.693 7.430 -0.849 1.00 91.38 93 LEU A C 1
ATOM 712 O O . LEU A 1 93 ? 0.415 7.955 -0.944 1.00 91.38 93 LEU A O 1
ATOM 716 N N . GLY A 1 94 ? -0.833 6.146 -0.529 1.00 89.69 94 GLY A N 1
ATOM 717 C CA . GLY A 1 94 ? 0.280 5.219 -0.333 1.00 89.69 94 GLY A CA 1
ATOM 718 C C . GLY A 1 94 ? 1.125 5.034 -1.595 1.00 89.69 94 GLY A C 1
ATOM 719 O O . GLY A 1 94 ? 2.342 4.944 -1.495 1.00 89.69 94 GLY A O 1
ATOM 720 N N . THR A 1 95 ? 0.507 5.058 -2.779 1.00 88.00 95 THR A N 1
ATOM 721 C CA . THR A 1 95 ? 1.209 4.917 -4.068 1.00 88.00 95 THR A CA 1
ATOM 722 C C . THR A 1 95 ? 2.031 6.160 -4.422 1.00 88.00 95 THR A C 1
ATOM 724 O O . THR A 1 95 ? 3.092 6.053 -5.027 1.00 88.00 95 THR A O 1
ATOM 727 N N . ILE A 1 96 ? 1.560 7.345 -4.026 1.00 86.06 96 ILE A N 1
ATOM 728 C CA . ILE A 1 96 ? 2.222 8.626 -4.327 1.00 86.06 96 ILE A CA 1
ATOM 729 C C . ILE A 1 96 ? 3.318 8.944 -3.299 1.00 86.06 96 ILE A C 1
ATOM 731 O O . ILE A 1 96 ? 4.295 9.628 -3.603 1.00 86.06 96 ILE A O 1
ATOM 735 N N . THR A 1 97 ? 3.164 8.473 -2.062 1.00 83.56 97 THR A N 1
ATOM 736 C CA . THR A 1 97 ? 4.058 8.838 -0.957 1.00 83.56 97 THR A CA 1
ATOM 737 C C . THR A 1 97 ? 5.216 7.851 -0.782 1.00 83.56 97 THR A C 1
ATOM 739 O O . THR A 1 97 ? 5.029 6.633 -0.845 1.00 83.56 97 THR A O 1
ATOM 742 N N . PRO A 1 98 ? 6.434 8.342 -0.491 1.00 71.00 98 PRO A N 1
ATOM 743 C CA . PRO A 1 98 ? 7.583 7.475 -0.269 1.00 71.00 98 PRO A CA 1
ATOM 744 C C . PRO A 1 98 ? 7.357 6.576 0.952 1.00 71.00 98 PRO A C 1
ATOM 746 O O . PRO A 1 98 ? 6.875 7.021 1.995 1.00 71.00 98 PRO A O 1
ATOM 749 N N . GLY A 1 99 ? 7.707 5.294 0.821 1.00 77.38 99 GLY A N 1
ATOM 750 C CA . GLY A 1 99 ? 7.533 4.306 1.890 1.00 77.38 99 GLY A CA 1
ATOM 751 C C . GLY A 1 99 ? 6.072 3.991 2.234 1.00 77.38 99 GLY A C 1
ATOM 752 O O . GLY A 1 99 ? 5.824 3.438 3.301 1.00 77.38 99 GLY A O 1
ATOM 753 N N . GLN A 1 100 ? 5.115 4.349 1.366 1.00 85.19 100 GLN A N 1
ATOM 754 C CA . GLN A 1 100 ? 3.675 4.127 1.566 1.00 85.19 100 GLN A CA 1
ATOM 755 C C . GLN A 1 100 ? 3.116 4.788 2.841 1.00 85.19 100 GLN A C 1
ATOM 757 O O . GLN A 1 100 ? 2.089 4.371 3.377 1.00 85.19 100 GLN A O 1
ATOM 762 N N . LEU A 1 101 ? 3.762 5.852 3.334 1.00 84.44 101 LEU A N 1
ATOM 763 C CA . LEU A 1 101 ? 3.335 6.568 4.547 1.00 84.44 101 LEU A CA 1
ATOM 764 C C . LEU A 1 101 ? 1.936 7.190 4.405 1.00 84.44 101 LEU A C 1
ATOM 766 O O . LEU A 1 101 ? 1.177 7.284 5.371 1.00 84.44 101 LEU A O 1
ATOM 770 N N . GLY A 1 102 ? 1.569 7.571 3.186 1.00 85.69 102 GLY A N 1
ATOM 771 C CA . GLY A 1 102 ? 0.257 8.092 2.828 1.00 85.69 102 GLY A CA 1
ATOM 772 C C . GLY A 1 102 ? -0.867 7.076 2.986 1.00 85.69 102 GLY A C 1
ATOM 773 O O . GLY A 1 102 ? -2.018 7.484 3.052 1.00 85.69 102 GLY A O 1
ATOM 774 N N . GLU A 1 103 ? -0.577 5.785 3.132 1.00 90.44 103 GLU A N 1
ATOM 775 C CA . GLU A 1 103 ? -1.604 4.789 3.432 1.00 90.44 103 GLU A CA 1
ATOM 776 C C . GLU A 1 103 ? -2.143 4.935 4.858 1.00 90.44 103 GLU A C 1
ATOM 778 O O . GLU A 1 103 ? -3.352 4.863 5.072 1.00 90.44 103 GLU A O 1
ATOM 783 N N . PHE A 1 104 ? -1.265 5.241 5.819 1.00 91.62 104 PHE A N 1
ATOM 784 C CA . PHE A 1 104 ? -1.650 5.523 7.203 1.00 91.62 104 PHE A CA 1
ATOM 785 C C . PHE A 1 104 ? -2.501 6.791 7.280 1.00 91.62 104 PHE A C 1
ATOM 787 O O . PHE A 1 104 ? -3.601 6.781 7.835 1.00 91.62 104 PHE A O 1
ATOM 794 N N . GLY A 1 105 ? -2.007 7.876 6.675 1.00 86.38 105 GLY A N 1
ATOM 795 C CA . GLY A 1 105 ? -2.711 9.155 6.635 1.00 86.38 105 GLY A CA 1
ATOM 796 C C . GLY A 1 105 ? -4.013 9.076 5.840 1.00 86.38 105 GLY A C 1
ATOM 797 O O . GLY A 1 105 ? -5.047 9.528 6.313 1.00 86.38 105 GLY A O 1
ATOM 798 N N . GLY A 1 106 ? -3.999 8.449 4.666 1.00 88.56 106 GLY A N 1
ATOM 799 C CA . GLY A 1 106 ? -5.158 8.333 3.782 1.00 88.56 106 GLY A CA 1
ATOM 800 C C . GLY A 1 106 ? -6.296 7.519 4.379 1.00 88.56 106 GLY A C 1
ATOM 801 O O . GLY A 1 106 ? -7.450 7.951 4.313 1.00 88.56 106 GLY A O 1
ATOM 802 N N . ARG A 1 107 ? -5.980 6.398 5.043 1.00 90.44 107 ARG A N 1
ATOM 803 C CA . ARG A 1 107 ? -6.982 5.613 5.778 1.00 90.44 107 ARG A CA 1
ATOM 804 C C . ARG A 1 107 ? -7.542 6.402 6.961 1.00 90.44 107 ARG A C 1
ATOM 806 O O . ARG A 1 107 ? -8.752 6.386 7.163 1.00 90.44 107 ARG A O 1
ATOM 813 N N . ALA A 1 108 ? -6.702 7.119 7.711 1.00 89.69 108 ALA A N 1
ATOM 814 C CA . ALA A 1 108 ? -7.138 7.900 8.871 1.00 89.69 108 ALA A CA 1
ATOM 815 C C . ALA A 1 108 ? -7.966 9.144 8.494 1.00 89.69 108 ALA A C 1
ATOM 817 O O . ALA A 1 108 ? -8.965 9.428 9.144 1.00 89.69 108 ALA A O 1
ATOM 818 N N . LEU A 1 109 ? -7.598 9.861 7.427 1.00 86.62 109 LEU A N 1
ATOM 819 C CA . LEU A 1 109 ? -8.277 11.088 6.987 1.00 86.62 109 LEU A CA 1
ATOM 820 C C . LEU A 1 109 ? -9.723 10.840 6.551 1.00 86.62 109 LEU A C 1
ATOM 822 O O . LEU A 1 109 ? -10.587 11.698 6.741 1.00 86.62 109 LEU A O 1
ATOM 826 N N . ARG A 1 110 ? -9.995 9.685 5.931 1.00 82.38 110 ARG A N 1
ATOM 827 C CA . ARG A 1 110 ? -11.326 9.387 5.389 1.00 82.38 110 ARG A CA 1
ATOM 828 C C . ARG A 1 110 ? -12.258 8.714 6.394 1.00 82.38 110 ARG A C 1
ATOM 830 O O . ARG A 1 110 ? -13.472 8.746 6.177 1.00 82.38 110 ARG A O 1
ATOM 837 N N . HIS A 1 111 ? -11.708 8.143 7.461 1.00 78.94 111 HIS A N 1
ATOM 838 C CA . HIS A 1 111 ? -12.453 7.410 8.476 1.00 78.94 111 HIS A CA 1
ATOM 839 C C . HIS A 1 111 ? -12.855 8.348 9.618 1.00 78.94 111 HIS A C 1
ATOM 841 O O . HIS A 1 111 ? -12.027 8.762 10.423 1.00 78.94 111 HIS A O 1
ATOM 847 N N . ARG A 1 112 ? -14.134 8.722 9.659 1.00 76.44 112 ARG A N 1
ATOM 848 C CA . ARG A 1 112 ? -14.693 9.661 10.642 1.00 76.44 112 ARG A CA 1
ATOM 849 C C . ARG A 1 112 ? -15.183 8.953 11.901 1.00 76.44 112 ARG A C 1
ATOM 851 O O . ARG A 1 112 ? -15.208 9.569 12.961 1.00 76.44 112 ARG A O 1
ATOM 858 N N . SER A 1 113 ? -15.558 7.680 11.796 1.00 79.88 113 SER A N 1
ATOM 859 C CA . SER A 1 113 ? -16.125 6.913 12.915 1.00 79.88 113 SER A CA 1
ATOM 860 C C . SER A 1 113 ? -15.098 6.339 13.895 1.00 79.88 113 SER A C 1
ATOM 862 O O . SER A 1 113 ? -15.491 5.784 14.920 1.00 79.88 113 SER A O 1
ATOM 864 N N . LEU A 1 114 ? -13.798 6.439 13.606 1.00 85.62 114 LEU A N 1
ATOM 865 C CA . LEU A 1 114 ? -12.727 5.985 14.496 1.00 85.62 114 LEU A CA 1
ATOM 866 C C . LEU A 1 114 ? -11.685 7.088 14.697 1.00 85.62 114 LEU A C 1
ATOM 868 O O . LEU A 1 114 ? -11.394 7.830 13.760 1.00 85.62 114 LEU A O 1
ATOM 872 N N . PRO A 1 115 ? -11.062 7.173 15.886 1.00 89.62 115 PRO A N 1
ATOM 873 C CA . PRO A 1 115 ? -9.949 8.084 16.097 1.00 89.62 115 PRO A CA 1
ATOM 874 C C . PRO A 1 115 ? -8.765 7.691 15.205 1.00 89.62 115 PRO A C 1
ATOM 876 O O . PRO A 1 115 ? -8.452 6.507 15.053 1.00 89.62 115 PRO A O 1
ATOM 879 N N . ALA A 1 116 ? -8.062 8.689 14.662 1.00 89.06 116 ALA A N 1
ATOM 880 C CA . ALA A 1 116 ? -6.948 8.485 13.733 1.00 89.06 116 ALA A CA 1
ATOM 881 C C . ALA A 1 116 ? -5.884 7.511 14.273 1.00 89.06 116 ALA A C 1
ATOM 883 O O . ALA A 1 116 ? -5.402 6.658 13.533 1.00 89.06 116 ALA A O 1
ATOM 884 N N . GLY A 1 117 ? -5.572 7.576 15.573 1.00 89.88 117 GLY A N 1
ATOM 885 C CA . GLY A 1 117 ? -4.615 6.669 16.216 1.00 89.88 117 GLY A CA 1
ATOM 886 C C . GLY A 1 117 ? -5.018 5.191 16.137 1.00 89.88 117 GLY A C 1
ATOM 887 O O . GLY A 1 117 ? -4.167 4.346 15.869 1.00 89.88 117 GLY A O 1
ATOM 888 N N . ALA A 1 118 ? -6.311 4.875 16.283 1.00 91.12 118 ALA A N 1
ATOM 889 C CA . ALA A 1 118 ? -6.798 3.502 16.141 1.00 91.12 118 ALA A CA 1
ATOM 890 C C . ALA A 1 118 ? -6.647 3.010 14.696 1.00 91.12 118 ALA A C 1
ATOM 892 O O . ALA A 1 118 ? -6.182 1.897 14.472 1.00 91.12 118 ALA A O 1
ATOM 893 N N . VAL A 1 119 ? -6.965 3.858 13.711 1.00 91.56 119 VAL A N 1
ATOM 894 C CA . VAL A 1 119 ? -6.824 3.527 12.282 1.00 91.56 119 VAL A CA 1
ATOM 895 C C . VAL A 1 119 ? -5.359 3.323 11.893 1.00 91.56 119 VAL A C 1
ATOM 897 O O . VAL A 1 119 ? -5.034 2.379 11.171 1.00 91.56 119 VAL A O 1
ATOM 900 N N . ILE A 1 120 ? -4.464 4.172 12.401 1.00 92.75 120 ILE A N 1
ATOM 901 C CA . ILE A 1 120 ? -3.015 4.057 12.194 1.00 92.75 120 ILE A CA 1
ATOM 902 C C . ILE A 1 120 ? -2.492 2.755 12.811 1.00 92.75 120 ILE A C 1
ATOM 904 O O . ILE A 1 120 ? -1.785 2.014 12.132 1.00 92.75 120 ILE A O 1
ATOM 908 N N . GLY A 1 121 ? -2.875 2.438 14.053 1.00 93.31 121 GLY A N 1
ATOM 909 C CA . GLY A 1 121 ? -2.484 1.190 14.717 1.00 93.31 121 GLY A CA 1
ATOM 910 C C . GLY A 1 121 ? -2.971 -0.048 13.965 1.00 93.31 121 GLY A C 1
ATOM 911 O O . GLY A 1 121 ? -2.213 -0.989 13.744 1.00 93.31 121 GLY A O 1
ATOM 912 N N . LEU A 1 122 ? -4.207 -0.014 13.474 1.00 93.44 122 LEU A N 1
ATOM 913 C CA . LEU A 1 122 ? -4.773 -1.087 12.664 1.00 93.44 122 LEU A CA 1
ATOM 914 C C . LEU A 1 122 ? -4.044 -1.247 11.320 1.00 93.44 122 LEU A C 1
ATOM 916 O O . LEU A 1 122 ? -3.803 -2.363 10.866 1.00 93.44 122 LEU A O 1
ATOM 920 N N . THR A 1 123 ? -3.641 -0.132 10.705 1.00 93.25 123 THR A N 1
ATOM 921 C CA . THR A 1 123 ? -2.826 -0.126 9.479 1.00 93.25 123 THR A CA 1
ATOM 922 C C . THR A 1 123 ? -1.421 -0.673 9.743 1.00 93.25 123 THR A C 1
ATOM 924 O O . THR A 1 123 ? -0.868 -1.382 8.906 1.00 93.25 123 THR A O 1
ATOM 927 N N . LEU A 1 124 ? -0.844 -0.412 10.918 1.00 94.19 124 LEU A N 1
ATOM 928 C CA . LEU A 1 124 ? 0.440 -0.989 11.314 1.00 94.19 124 LEU A CA 1
ATOM 929 C C . LEU A 1 124 ? 0.349 -2.514 11.445 1.00 94.19 124 LEU A C 1
ATOM 931 O O . LEU A 1 124 ? 1.197 -3.219 10.901 1.00 94.19 124 LEU A O 1
ATOM 935 N N . VAL A 1 125 ? -0.697 -3.023 12.104 1.00 94.19 125 VAL A N 1
ATOM 936 C CA . VAL A 1 125 ? -0.963 -4.471 12.196 1.00 94.19 125 VAL A CA 1
ATOM 937 C C . VAL A 1 125 ? -1.126 -5.079 10.801 1.00 94.19 125 VAL A C 1
ATOM 939 O O . VAL A 1 125 ? -0.517 -6.106 10.502 1.00 94.19 125 VAL A O 1
ATOM 942 N N . ASP A 1 126 ? -1.875 -4.408 9.924 1.00 92.50 126 ASP A N 1
AT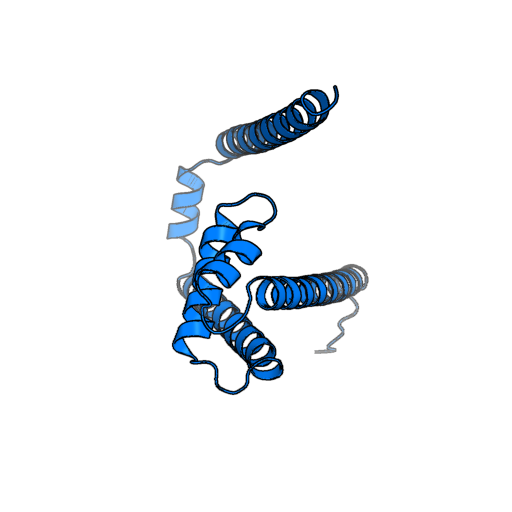OM 943 C CA . ASP A 1 126 ? -2.069 -4.817 8.531 1.00 92.50 126 ASP A CA 1
ATOM 944 C C . ASP A 1 126 ? -0.733 -4.953 7.769 1.00 92.50 126 ASP A C 1
ATOM 946 O O . ASP A 1 126 ? -0.500 -5.946 7.072 1.00 92.50 126 ASP A O 1
ATOM 950 N N . LYS A 1 127 ? 0.184 -3.993 7.952 1.00 91.38 127 LYS A N 1
ATOM 951 C CA . LYS A 1 127 ? 1.520 -3.999 7.333 1.00 91.38 127 LYS A CA 1
ATOM 952 C C . LYS A 1 127 ? 2.438 -5.073 7.905 1.00 91.38 127 LYS A C 1
ATOM 954 O O . LYS A 1 127 ? 3.097 -5.764 7.130 1.00 91.38 127 LYS A O 1
ATOM 959 N N . LEU A 1 128 ? 2.465 -5.246 9.226 1.00 93.50 128 LEU A N 1
ATOM 960 C CA . LEU A 1 128 ? 3.267 -6.291 9.869 1.00 93.50 128 LEU A CA 1
ATOM 961 C C . LEU A 1 128 ? 2.823 -7.681 9.410 1.00 93.50 128 LEU A C 1
ATOM 963 O O . LEU A 1 128 ? 3.659 -8.501 9.038 1.00 93.50 128 LEU A O 1
ATOM 967 N N . GLN A 1 129 ? 1.512 -7.914 9.331 1.00 92.75 129 GLN A N 1
ATOM 968 C CA . GLN A 1 129 ? 0.974 -9.154 8.782 1.00 92.75 129 GLN A CA 1
ATOM 969 C C . GLN A 1 129 ? 1.434 -9.374 7.332 1.00 92.75 129 GLN A C 1
ATOM 971 O O . GLN A 1 129 ? 1.873 -10.473 6.989 1.00 92.75 129 GLN A O 1
ATOM 976 N N . MET A 1 130 ? 1.351 -8.349 6.473 1.00 91.06 130 MET A N 1
ATOM 977 C CA . MET A 1 130 ? 1.831 -8.457 5.090 1.00 91.06 130 MET A CA 1
ATOM 978 C C . MET A 1 130 ? 3.327 -8.780 5.023 1.00 91.06 130 MET A C 1
ATOM 980 O O . MET A 1 130 ? 3.716 -9.637 4.234 1.00 91.06 130 MET A O 1
ATOM 984 N N . MET A 1 131 ? 4.155 -8.147 5.859 1.00 92.56 131 MET A N 1
ATOM 985 C CA . MET A 1 131 ? 5.593 -8.428 5.929 1.00 92.56 131 MET A CA 1
ATOM 986 C C . MET A 1 131 ? 5.873 -9.877 6.333 1.00 92.56 131 MET A C 1
ATOM 988 O O . MET A 1 131 ? 6.713 -10.525 5.712 1.00 92.56 131 MET A O 1
ATOM 992 N N . CYS A 1 132 ? 5.139 -10.415 7.312 1.00 94.38 132 CYS A N 1
ATOM 993 C CA . CYS A 1 132 ? 5.258 -11.819 7.699 1.00 94.38 132 CYS A CA 1
ATOM 994 C C . CYS A 1 132 ? 4.861 -12.763 6.556 1.00 94.38 132 CYS A C 1
ATOM 996 O O . CYS A 1 132 ? 5.598 -13.699 6.259 1.00 94.38 132 CYS A O 1
ATOM 998 N N . ILE A 1 133 ? 3.730 -12.509 5.888 1.00 92.62 133 ILE A N 1
ATOM 999 C CA . ILE A 1 133 ? 3.252 -13.353 4.780 1.00 92.62 133 ILE A CA 1
ATOM 1000 C C . ILE A 1 133 ? 4.239 -13.332 3.612 1.00 92.62 133 ILE A C 1
ATOM 1002 O O . ILE A 1 133 ? 4.583 -14.390 3.091 1.00 92.62 133 ILE A O 1
ATOM 1006 N N . LEU A 1 134 ? 4.716 -12.150 3.217 1.00 93.31 134 LEU A N 1
ATOM 1007 C CA . LEU A 1 134 ? 5.690 -12.009 2.134 1.00 93.31 134 LEU A CA 1
ATOM 1008 C C . LEU A 1 134 ? 7.036 -12.637 2.498 1.00 93.31 134 LEU A C 1
ATOM 1010 O O . LEU A 1 134 ? 7.639 -13.296 1.658 1.00 93.31 134 LEU A O 1
ATOM 1014 N N . GLY A 1 135 ? 7.489 -12.472 3.743 1.00 94.31 135 GLY A N 1
ATOM 1015 C CA . GLY A 1 135 ? 8.729 -13.075 4.226 1.00 94.31 135 GLY A CA 1
ATOM 1016 C C . GLY A 1 135 ? 8.676 -14.602 4.200 1.00 94.31 135 GLY A C 1
ATOM 1017 O O . GLY A 1 135 ? 9.570 -15.237 3.646 1.00 94.31 135 GLY A O 1
ATOM 1018 N N . ILE A 1 136 ? 7.604 -15.192 4.736 1.00 94.81 136 ILE A N 1
ATOM 1019 C CA . ILE A 1 136 ? 7.414 -16.648 4.749 1.00 94.81 136 ILE A CA 1
ATOM 1020 C C . ILE A 1 136 ? 7.220 -17.170 3.325 1.00 94.81 136 ILE A C 1
ATOM 1022 O O . ILE A 1 136 ? 7.945 -18.068 2.911 1.00 94.81 136 ILE A O 1
ATOM 1026 N N . GLY A 1 137 ? 6.300 -16.584 2.553 1.00 93.12 137 GLY A N 1
ATOM 1027 C CA . GLY A 1 137 ? 6.021 -17.016 1.182 1.00 93.12 137 GLY A CA 1
ATOM 1028 C C . GLY A 1 137 ? 7.240 -16.897 0.267 1.00 93.12 137 GLY A C 1
ATOM 1029 O O . GLY A 1 137 ? 7.526 -17.815 -0.500 1.00 93.12 137 GLY A O 1
ATOM 1030 N N . GLY A 1 138 ? 8.008 -15.812 0.400 1.00 93.06 138 GLY A N 1
ATOM 1031 C CA . GLY A 1 138 ? 9.269 -15.621 -0.312 1.00 93.06 138 GLY A CA 1
ATOM 1032 C C . GLY A 1 138 ? 10.317 -16.667 0.071 1.00 93.06 138 GLY A C 1
ATOM 1033 O O . GLY A 1 138 ? 10.922 -17.277 -0.809 1.00 93.06 138 GLY A O 1
ATOM 1034 N N . ALA A 1 139 ? 10.484 -16.944 1.368 1.00 93.12 139 ALA A N 1
ATOM 1035 C CA . ALA A 1 139 ? 11.394 -17.988 1.838 1.00 93.12 139 ALA A CA 1
ATOM 1036 C C . ALA A 1 139 ? 10.982 -19.381 1.333 1.00 93.12 139 ALA A C 1
ATOM 1038 O O . ALA A 1 139 ? 11.826 -20.126 0.835 1.00 93.12 139 ALA A O 1
ATOM 1039 N N . THR A 1 140 ? 9.691 -19.726 1.389 1.00 90.75 140 THR A N 1
ATOM 1040 C CA . THR A 1 140 ? 9.182 -20.995 0.847 1.00 90.75 140 THR A CA 1
ATOM 1041 C C . THR A 1 140 ? 9.439 -21.092 -0.656 1.00 90.75 140 THR A C 1
ATOM 1043 O O . THR A 1 140 ? 9.924 -22.120 -1.122 1.00 90.75 140 THR A O 1
ATOM 1046 N N . SER A 1 141 ? 9.197 -20.016 -1.410 1.00 91.19 141 SER A N 1
ATOM 1047 C CA . SER A 1 141 ? 9.466 -19.981 -2.850 1.00 91.19 141 SER A CA 1
ATOM 1048 C C . SER A 1 141 ? 10.944 -20.219 -3.176 1.00 91.19 141 SER A C 1
ATOM 1050 O O . SER A 1 141 ? 11.241 -20.921 -4.140 1.00 91.19 141 SER A O 1
ATOM 1052 N N . LEU A 1 142 ? 11.871 -19.671 -2.382 1.00 91.12 142 LEU A N 1
ATOM 1053 C CA . LEU A 1 142 ? 13.310 -19.897 -2.564 1.00 91.12 142 LEU A CA 1
ATOM 1054 C C . LEU A 1 142 ? 13.701 -21.356 -2.313 1.00 91.12 142 LEU A C 1
ATOM 1056 O O . LEU A 1 142 ? 14.503 -21.911 -3.060 1.00 91.12 142 LEU A O 1
ATOM 1060 N N . VAL A 1 143 ? 13.113 -21.991 -1.296 1.00 90.00 143 VAL A N 1
ATOM 1061 C CA . VAL A 1 143 ? 13.353 -23.413 -1.003 1.00 90.00 143 VAL A CA 1
ATOM 1062 C C . VAL A 1 143 ? 12.870 -24.298 -2.152 1.00 90.00 143 VAL A C 1
ATOM 1064 O O . VAL A 1 143 ? 13.589 -25.211 -2.548 1.00 90.00 143 VAL A O 1
ATOM 1067 N N . VAL A 1 144 ? 11.695 -24.009 -2.719 1.00 88.75 144 VAL A N 1
ATOM 1068 C CA . VAL A 1 144 ? 11.165 -24.738 -3.885 1.00 88.75 144 VAL A CA 1
ATOM 1069 C C . VAL A 1 144 ? 12.060 -24.545 -5.111 1.00 88.75 144 VAL A C 1
ATOM 1071 O O . VAL A 1 144 ? 12.346 -25.507 -5.817 1.00 88.75 144 VAL A O 1
ATOM 1074 N N . LEU A 1 145 ? 12.544 -23.322 -5.347 1.00 88.38 145 LEU A N 1
ATOM 1075 C CA . LEU A 1 145 ? 13.415 -23.025 -6.485 1.00 88.38 145 LEU A CA 1
ATOM 1076 C C . LEU A 1 145 ? 14.786 -23.716 -6.367 1.00 88.38 145 LEU A C 1
ATOM 1078 O O . LEU A 1 145 ? 15.304 -24.218 -7.361 1.00 88.38 145 LEU A O 1
ATOM 1082 N N . TYR A 1 146 ? 15.373 -23.750 -5.165 1.00 88.38 146 TYR A N 1
ATOM 1083 C CA . TYR A 1 146 ? 16.681 -24.373 -4.927 1.00 88.38 146 TYR A CA 1
ATOM 1084 C C . TYR A 1 146 ? 16.610 -25.902 -4.804 1.00 88.38 146 TYR A C 1
ATOM 1086 O O . TYR A 1 146 ? 17.595 -26.594 -5.059 1.00 88.38 146 TYR A O 1
ATOM 1094 N N . ASN A 1 147 ? 15.450 -26.448 -4.438 1.00 78.19 147 ASN A N 1
ATOM 1095 C CA . ASN A 1 147 ? 15.214 -27.883 -4.354 1.00 78.19 147 ASN A CA 1
ATOM 1096 C C . ASN A 1 147 ? 14.147 -28.294 -5.382 1.00 78.19 147 ASN A C 1
ATOM 1098 O O . ASN A 1 147 ? 13.006 -28.548 -4.994 1.00 78.19 147 ASN A O 1
ATOM 1102 N N . PRO A 1 148 ? 14.496 -28.398 -6.682 1.00 66.25 148 PRO A N 1
ATOM 1103 C CA . PRO A 1 148 ? 13.551 -28.673 -7.769 1.00 66.25 148 PRO A CA 1
ATOM 1104 C C . PRO A 1 148 ? 12.996 -30.107 -7.757 1.00 66.25 148 PRO A C 1
ATOM 1106 O O . PRO A 1 148 ? 12.533 -30.605 -8.783 1.00 66.25 148 PRO A O 1
ATOM 1109 N N . ARG A 1 149 ? 13.031 -30.805 -6.613 1.00 67.06 149 ARG A N 1
ATOM 1110 C CA . ARG A 1 149 ? 12.318 -32.072 -6.465 1.00 67.06 149 ARG A CA 1
ATOM 1111 C C . ARG A 1 149 ? 10.836 -31.798 -6.732 1.00 67.06 149 ARG A C 1
ATOM 1113 O O . ARG A 1 149 ? 10.275 -30.921 -6.074 1.00 67.06 149 ARG A O 1
ATOM 1120 N N . PRO A 1 150 ? 10.200 -32.514 -7.672 1.00 60.03 150 PRO A N 1
ATOM 1121 C CA . PRO A 1 150 ? 8.794 -32.312 -7.971 1.00 60.03 150 PRO A CA 1
ATOM 1122 C C . PRO A 1 150 ? 7.985 -32.603 -6.704 1.00 60.03 150 PRO A C 1
ATOM 1124 O O . PRO A 1 150 ? 7.883 -33.742 -6.259 1.00 60.03 150 PRO A O 1
ATOM 1127 N N . ILE A 1 151 ? 7.453 -31.546 -6.085 1.00 62.28 151 ILE A N 1
ATOM 1128 C CA . ILE A 1 151 ? 6.579 -31.643 -4.904 1.00 62.28 151 ILE A CA 1
ATOM 1129 C C . ILE A 1 151 ? 5.250 -32.313 -5.295 1.00 62.28 151 ILE A C 1
ATOM 1131 O O . ILE A 1 151 ? 4.597 -32.940 -4.466 1.00 62.28 151 ILE A O 1
ATOM 1135 N N . PHE A 1 152 ? 4.902 -32.257 -6.582 1.00 59.53 152 PHE A N 1
ATOM 1136 C CA . PHE A 1 152 ? 3.848 -33.047 -7.197 1.00 59.53 152 PHE A CA 1
ATOM 1137 C C . PHE A 1 152 ? 4.491 -34.042 -8.161 1.00 59.53 152 PHE A C 1
ATOM 1139 O O . PHE A 1 152 ? 4.977 -33.652 -9.217 1.00 59.53 152 PHE A O 1
ATOM 1146 N N . GLY A 1 153 ? 4.535 -35.317 -7.774 1.00 52.69 153 GLY A N 1
ATOM 1147 C CA . GLY A 1 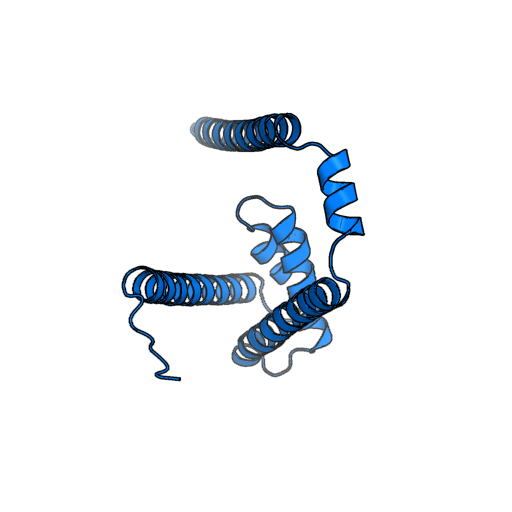153 ? 4.895 -36.416 -8.667 1.00 52.69 153 GLY A CA 1
ATOM 1148 C C . GLY A 1 153 ? 3.767 -36.697 -9.658 1.00 52.69 153 GLY A C 1
ATOM 1149 O O . GLY A 1 153 ? 3.030 -37.664 -9.475 1.00 52.69 153 GLY A O 1
ATOM 1150 N N . ILE A 1 154 ? 3.621 -35.827 -10.658 1.00 41.38 154 ILE A N 1
ATOM 1151 C CA . ILE A 1 154 ? 2.830 -36.051 -11.874 1.00 41.38 154 ILE A CA 1
ATOM 1152 C C . ILE A 1 154 ? 3.707 -35.679 -13.065 1.00 41.38 154 ILE A C 1
ATOM 1154 O O . ILE A 1 154 ? 4.309 -34.582 -13.011 1.00 41.38 154 ILE A O 1
#

pLDDT: mean 87.02, std 10.96, range [41.38, 96.62]